Protein 6BSC (pdb70)

Secondary structure (DSSP, 8-state):
-EEEEEEEETTS---GGGG-TTSHHHHHHHHHHHHHHHHH---TTEEEE---EEEE-/-EEEEEEEEE-TTS--HHHHHHHHHHTHHHHHHHH---EEEEEEEEE-

Sequence (105 aa):
SFFFLSSFHISNLQFNSSLEDPSTDYYQELQRDISEMFLQIYKQGGFLGLSNNIKFRPGSVVVQLTLAFREGTINVHDVETQQFNQYKTEAASRYNLTISSDVSVSDVP

InterPro domains:
  IPR000082 SEA domain [PF01390] (1043-1123)
  IPR000082 SEA domain [PS50024] (1039-1148)
  IPR000082 SEA domain [SM00200] (1034-1152)
  IPR036364 SEA domain superfamily [G3DSA:6.10.140.600] (1098-1152)
  IPR036364 SEA domain superfamily [SSF82671] (1037-1146)

CATH classification: 6.10.140.600

GO terms:
  GO:0005515 protein binding (F, IPI)
  GO:0033629 negative regulation of cell adhesion mediated by integrin (P, IDA)
  GO:0005886 plasma membrane (C, TAS)
  GO:0005796 Golgi lumen (C, TAS)
  GO:0000785 chromatin (C, IDA)
  GO:0003712 transcription coregulator activity (F, IDA)
  GO:0045944 positive regulation of transcription by RNA polymerase II (P, IDA)
  GO:0030330 DNA damage response, signal transduction by p53 class mediator (P, IDA)
  GO:1902166 negative regulation of intrinsic apoptotic signaling pathway in response to DNA damage by p53 class mediator (P, IDA)
  GO:0031571 mitotic G1 DNA damage checkpoint signaling (P, IDA)
  GO:0000122 negative regulation of transcription by RNA polymerase II (P, IDA)
  GO:0002039 p53 binding (F, IPI)
  GO:0005886 plasma membrane (C, IDA)
  GO:0070062 extracellular exosome (C, IDA)
  GO:0031982 vesicle (C, HDA)
  GO:0070062 extracellular exosome (C, HDA)
  GO:0005576 extracellular region (C, HDA)

Organism: Homo sapiens (NCBI:txid9606)

Structure (mmCIF, N/CA/C/O backbone):
data_6BSC
#
_entry.id   6BSC
#
_cell.length_a   43.880
_cell.length_b   43.880
_cell.length_c   82.300
_cell.angle_alpha   90.000
_cell.angle_beta   90.000
_cell.angle_gamma   120.000
#
_symmetry.space_group_name_H-M   'P 31 2 1'
#
loop_
_entity.id
_entity.type
_entity.pdbx_description
1 polymer Mucin-1
2 polymer Mucin-1
3 water water
#
loop_
_atom_site.group_PDB
_atom_site.id
_atom_site.type_symbol
_atom_site.label_atom_id
_atom_site.label_alt_id
_atom_site.label_comp_id
_atom_site.label_asym_id
_atom_site.label_entity_id
_atom_site.label_seq_id
_atom_site.pdbx_PDB_ins_code
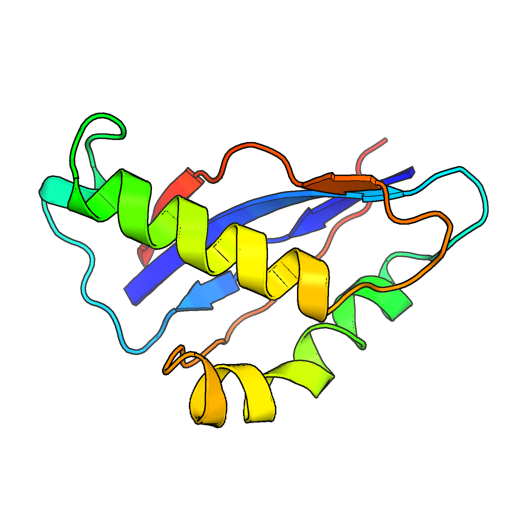_atom_site.Cartn_x
_atom_site.Cartn_y
_atom_site.Cartn_z
_atom_site.occupancy
_atom_site.B_iso_or_equiv
_atom_site.auth_seq_id
_atom_site.auth_comp_id
_atom_site.auth_asym_id
_atom_site.auth_atom_id
_atom_site.pdbx_PDB_model_num
ATOM 1 N N . SER A 1 1 ? -22.037 26.384 12.813 1.00 30.90 1041 SER A N 1
ATOM 2 C CA . SER A 1 1 ? -22.116 25.150 13.591 1.00 27.69 1041 SER A CA 1
ATOM 3 C C . SER A 1 1 ? -21.436 23.972 12.900 1.00 21.30 1041 SER A C 1
ATOM 4 O O . SER A 1 1 ? -21.297 23.935 11.674 1.00 23.59 1041 SER A O 1
ATOM 11 N N . PHE A 1 2 ? -21.040 23.005 13.711 1.00 17.36 1042 PHE A N 1
ATOM 12 C CA . PHE A 1 2 ? -20.273 21.853 13.272 1.00 16.27 1042 PHE A CA 1
ATOM 13 C C . PHE A 1 2 ? -20.988 20.570 13.661 1.00 14.15 1042 PHE A C 1
ATOM 14 O O . PHE A 1 2 ? -21.573 20.466 14.745 1.00 15.20 1042 PHE A O 1
ATOM 31 N N . PHE A 1 3 ? -20.891 19.574 12.791 1.00 13.60 1043 PHE A N 1
ATOM 32 C CA . PHE A 1 3 ? -21.560 18.295 12.984 1.00 13.05 1043 PHE A CA 1
ATOM 33 C C . PHE A 1 3 ? -20.590 17.187 12.637 1.00 13.80 1043 PHE A C 1
ATOM 34 O O . PHE A 1 3 ? -20.056 17.156 11.524 1.00 14.39 1043 PHE A O 1
ATOM 51 N N . PHE A 1 4 ? -20.398 16.267 13.572 1.00 12.14 1044 PHE A N 1
ATOM 52 C CA . PHE A 1 4 ? -19.598 15.078 13.341 1.00 12.78 1044 PHE A CA 1
ATOM 53 C C . PHE A 1 4 ? -20.494 14.029 12.718 1.00 13.55 1044 PHE A C 1
ATOM 54 O O . PHE A 1 4 ? -21.595 13.772 13.215 1.00 14.85 1044 PHE A O 1
ATOM 71 N N . LEU A 1 5 ? -20.024 13.423 11.636 1.00 12.62 1045 LEU A N 1
ATOM 72 C CA . LEU A 1 5 ? -20.791 12.416 10.932 1.00 13.19 1045 LEU A CA 1
ATOM 73 C C . LEU A 1 5 ? -19.915 11.191 10.756 1.00 12.79 1045 LEU A C 1
ATOM 74 O O . LEU A 1 5 ? -18.756 11.302 10.347 1.00 14.40 1045 LEU A O 1
ATOM 90 N N . SER A 1 6 ? -20.476 10.027 11.054 1.00 12.99 1046 SER A N 1
ATOM 91 C CA A SER A 1 6 ? -19.839 8.750 10.782 0.58 13.74 1046 SER A CA 1
ATOM 92 C CA B SER A 1 6 ? -19.820 8.781 10.714 0.42 13.24 1046 SER A CA 1
ATOM 93 C C . SER A 1 6 ? -20.813 7.901 9.978 1.00 12.55 1046 SER A C 1
ATOM 94 O O . SER A 1 6 ? -22.025 7.974 10.187 1.00 14.41 1046 SER A O 1
ATOM 109 N N . PHE A 1 7 ? -20.284 7.101 9.065 1.00 11.94 1047 PHE A N 1
ATOM 110 C CA . PHE A 1 7 ? -21.121 6.164 8.333 1.00 11.76 1047 PHE A CA 1
ATOM 111 C C . PHE A 1 7 ? -20.241 5.048 7.815 1.00 11.99 1047 PHE A C 1
ATOM 112 O O . PHE A 1 7 ? -19.006 5.131 7.834 1.00 12.57 1047 PHE A O 1
ATOM 129 N N . HIS A 1 8 ? -20.898 3.986 7.349 1.00 11.64 1048 HIS A N 1
ATOM 130 C CA . HIS A 1 8 ? -20.204 2.897 6.689 1.00 12.44 1048 HIS A CA 1
ATOM 131 C C . HIS A 1 8 ? -20.443 2.970 5.198 1.00 12.57 1048 HIS A C 1
ATOM 132 O O . HIS A 1 8 ? -21.556 3.265 4.752 1.00 14.49 1048 HIS A O 1
ATOM 146 N N . ILE A 1 9 ? -19.404 2.654 4.443 1.00 11.52 1049 ILE A N 1
ATOM 147 C CA . ILE A 1 9 ? -19.546 2.295 3.041 1.00 11.53 1049 ILE A CA 1
ATOM 148 C C . ILE A 1 9 ? -19.517 0.777 3.011 1.00 10.64 1049 ILE A C 1
ATOM 149 O O . ILE A 1 9 ? -18.467 0.148 3.189 1.00 11.20 1049 ILE A O 1
ATOM 165 N N . SER A 1 10 ? -20.683 0.189 2.793 1.00 11.17 1050 SER A N 1
ATOM 166 C CA . SER A 1 10 ? -20.883 -1.238 2.969 1.00 10.48 1050 SER A CA 1
ATOM 167 C C . SER A 1 10 ? -20.399 -2.068 1.793 1.00 11.46 1050 SER A C 1
ATOM 168 O O . SER A 1 10 ? -20.360 -3.299 1.913 1.00 12.51 1050 SER A O 1
ATOM 176 N N . ASN A 1 11 ? -20.062 -1.444 0.659 1.00 10.86 1051 ASN A N 1
ATOM 177 C CA . ASN A 1 11 ? -19.683 -2.168 -0.551 1.00 10.22 1051 ASN A CA 1
ATOM 178 C C . ASN A 1 11 ? -18.208 -2.038 -0.893 1.00 11.14 1051 ASN A C 1
ATOM 179 O O . ASN A 1 11 ? -17.800 -2.511 -1.955 1.00 12.10 1051 ASN A O 1
ATOM 190 N N . LEU A 1 12 ? -17.396 -1.434 -0.020 1.00 11.04 1052 LEU A N 1
ATOM 191 C CA . LEU A 1 12 ? -15.958 -1.308 -0.229 1.00 11.59 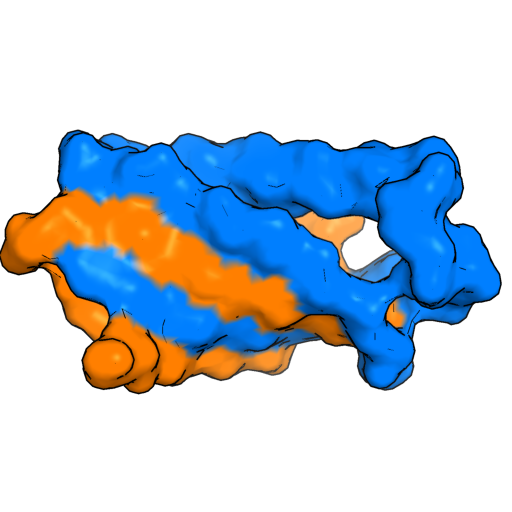1052 LEU A CA 1
ATOM 192 C C . LEU A 1 12 ? -15.201 -2.044 0.863 1.00 11.42 1052 LEU A C 1
ATOM 193 O O . LEU A 1 12 ? -15.531 -1.927 2.050 1.00 12.52 1052 LEU A O 1
ATOM 209 N N . GLN A 1 13 ? -14.200 -2.807 0.449 1.00 11.34 1053 GLN A N 1
ATOM 210 C CA . GLN A 1 13 ? -13.334 -3.501 1.385 1.00 12.62 1053 GLN A CA 1
ATOM 211 C C . GLN A 1 13 ? -12.269 -2.548 1.897 1.00 14.49 1053 GLN A C 1
ATOM 212 O O . GLN A 1 13 ? -11.581 -1.884 1.123 1.00 16.62 1053 GLN A O 1
ATOM 226 N N . PHE A 1 14 ? -12.103 -2.498 3.208 1.00 13.94 1054 PHE A N 1
ATOM 227 C CA . PHE A 1 14 ? -10.975 -1.768 3.762 1.00 15.41 1054 PHE A CA 1
ATOM 228 C C . PHE A 1 14 ? -9.703 -2.544 3.453 1.00 17.48 1054 PHE A C 1
ATOM 229 O O . PHE A 1 14 ? -9.664 -3.769 3.605 1.00 21.90 1054 PHE A O 1
ATOM 246 N N . ASN A 1 15 ? -8.676 -1.861 2.947 1.00 18.47 1055 ASN A N 1
ATOM 247 C CA . ASN A 1 15 ? -7.436 -2.537 2.582 1.00 19.26 1055 ASN A CA 1
ATOM 248 C C . ASN A 1 15 ? -6.243 -1.701 3.025 1.00 17.55 1055 ASN A C 1
ATOM 249 O O . ASN A 1 15 ? -6.388 -0.589 3.552 1.00 18.06 1055 ASN A O 1
ATOM 260 N N . SER A 1 16 ? -5.046 -2.234 2.781 1.00 19.94 1056 SER A N 1
ATOM 261 C CA . SER A 1 16 ? -3.845 -1.580 3.280 1.00 23.01 1056 SER A CA 1
ATOM 262 C C . SER A 1 16 ? -3.702 -0.174 2.720 1.00 22.05 1056 SER A C 1
ATOM 263 O O . SER A 1 16 ? -3.185 0.708 3.406 1.00 23.41 1056 SER A O 1
ATOM 271 N N . SER A 1 17 ? -4.164 0.061 1.487 1.00 20.22 1057 SER A N 1
ATOM 272 C CA . SER A 1 17 ? -4.063 1.397 0.912 1.00 21.42 1057 SER A CA 1
ATOM 273 C C . SER A 1 17 ? -4.853 2.411 1.721 1.00 20.49 1057 SER A C 1
ATOM 274 O O . SER A 1 17 ? -4.436 3.574 1.839 1.00 21.71 1057 SER A O 1
ATOM 282 N N . LEU A 1 18 ? -5.972 1.992 2.310 1.00 18.98 1058 LEU A N 1
ATOM 283 C CA . LEU A 1 18 ? -6.809 2.920 3.055 1.00 19.15 1058 LEU A CA 1
ATOM 284 C C . LEU A 1 18 ? -6.294 3.171 4.460 1.00 20.81 1058 LEU A C 1
ATOM 285 O O . LEU A 1 18 ? -6.838 4.035 5.158 1.00 22.00 1058 LEU A O 1
ATOM 301 N N . GLU A 1 19 ? -5.234 2.482 4.870 1.00 22.70 1059 GLU A N 1
ATOM 302 C CA . GLU A 1 19 ? -4.548 2.807 6.112 1.00 25.92 1059 GLU A CA 1
ATOM 303 C C . GLU A 1 19 ? -3.577 3.966 5.964 1.00 27.92 1059 GLU A C 1
ATOM 304 O O . GLU A 1 19 ? -3.078 4.466 6.976 1.00 28.47 1059 GLU A O 1
ATOM 316 N N . ASP A 1 20 ? -3.302 4.399 4.740 1.00 26.94 1060 ASP A N 1
ATOM 317 C CA . ASP A 1 20 ? -2.213 5.327 4.457 1.00 28.99 1060 ASP A CA 1
ATOM 318 C C . ASP A 1 20 ? -2.771 6.504 3.674 1.00 29.15 1060 ASP A C 1
ATOM 319 O O . ASP A 1 20 ? -3.012 6.365 2.455 1.00 26.31 1060 ASP A O 1
ATOM 328 N N . PRO A 1 21 ? -2.939 7.674 4.303 1.00 28.78 1061 PRO A N 1
ATOM 329 C CA . PRO A 1 21 ? -3.533 8.828 3.604 1.00 29.53 1061 PRO A CA 1
ATOM 330 C C . PRO A 1 21 ? -2.718 9.371 2.445 1.00 28.02 1061 PRO A C 1
ATOM 331 O O . PRO A 1 21 ? -3.205 10.270 1.752 1.00 27.72 1061 PRO A O 1
ATOM 342 N N . SER A 1 22 ? -1.498 8.894 2.231 1.00 27.44 1062 SER A N 1
ATOM 343 C CA . SER A 1 22 ? -0.690 9.330 1.108 1.00 27.72 1062 SER A CA 1
ATOM 344 C C . SER A 1 22 ? -0.910 8.489 -0.143 1.00 27.22 1062 SER A C 1
ATOM 345 O O . SER A 1 22 ? -0.330 8.800 -1.189 1.00 28.74 1062 SER A O 1
ATOM 353 N N . THR A 1 23 ? -1.735 7.438 -0.080 1.00 23.99 1063 THR A N 1
ATOM 354 C CA . THR A 1 23 ? -1.904 6.592 -1.247 1.00 22.94 1063 THR A CA 1
ATOM 355 C C . THR A 1 23 ? -2.907 7.191 -2.228 1.00 20.83 1063 THR A C 1
ATOM 356 O O . THR A 1 23 ? -3.786 7.983 -1.867 1.00 20.88 1063 THR A O 1
ATOM 367 N N . ASP A 1 24 ? -2.746 6.815 -3.494 1.00 21.58 1064 ASP A N 1
ATOM 368 C CA . ASP A 1 24 ? -3.667 7.259 -4.529 1.00 23.37 1064 ASP A CA 1
ATOM 369 C C . ASP A 1 24 ? -5.097 6.848 -4.202 1.00 18.76 1064 ASP A C 1
ATOM 370 O O . ASP A 1 24 ? -6.020 7.652 -4.357 1.00 18.39 1064 ASP A O 1
ATOM 379 N N . TYR A 1 25 ? -5.306 5.600 -3.750 1.00 18.46 1065 TYR A N 1
ATOM 380 C CA . TYR A 1 25 ? -6.660 5.121 -3.472 1.00 16.94 1065 TYR A CA 1
ATOM 381 C C . TYR A 1 25 ? -7.295 5.904 -2.330 1.00 15.64 1065 TYR A C 1
ATOM 382 O O . TYR A 1 25 ? -8.442 6.348 -2.431 1.00 14.84 1065 TYR A O 1
ATOM 400 N N . TYR A 1 26 ? -6.558 6.087 -1.235 1.00 16.25 1066 TYR A N 1
ATOM 401 C CA . TYR A 1 26 ? -7.064 6.875 -0.119 1.00 15.23 1066 TYR A CA 1
ATOM 402 C C . TYR A 1 26 ? -7.483 8.258 -0.608 1.00 14.40 1066 TYR A C 1
ATOM 403 O O . TYR A 1 26 ? -8.588 8.739 -0.316 1.00 13.42 1066 TYR A O 1
ATOM 421 N N . GLN A 1 27 ? -6.609 8.907 -1.372 1.00 14.03 1067 GLN A N 1
ATOM 422 C CA . GLN A 1 27 ? -6.882 10.265 -1.811 1.00 13.37 1067 GLN A CA 1
ATOM 423 C C . GLN A 1 27 ? -8.059 10.312 -2.776 1.00 13.40 1067 GLN A C 1
ATOM 424 O O . GLN A 1 27 ? -8.886 11.227 -2.703 1.00 12.07 1067 GLN A O 1
ATOM 438 N N . GLU A 1 28 ? -8.185 9.313 -3.651 1.00 12.10 1068 GLU A N 1
ATOM 439 C CA . GLU A 1 28 ? -9.310 9.268 -4.581 1.00 12.75 1068 GLU A CA 1
ATOM 440 C C . GLU A 1 28 ? -10.626 9.116 -3.839 1.00 10.62 1068 GLU A C 1
ATOM 441 O O . GLU A 1 28 ? -11.611 9.804 -4.133 1.00 10.28 1068 GLU A O 1
ATOM 453 N N . LEU A 1 29 ? -10.669 8.202 -2.874 1.00 11.30 1069 LEU A N 1
ATOM 454 C CA . LEU A 1 29 ? -11.904 8.012 -2.134 1.00 11.65 1069 LEU A CA 1
ATOM 455 C C . LEU A 1 29 ? -12.249 9.251 -1.315 1.00 10.52 1069 LEU A C 1
ATOM 456 O O . LEU A 1 29 ? -13.409 9.686 -1.279 1.00 10.43 1069 LEU A O 1
ATOM 472 N N . GLN A 1 30 ? -11.258 9.835 -0.642 1.00 11.09 1070 GLN A N 1
ATOM 473 C CA . GLN A 1 30 ? -11.519 11.055 0.112 1.00 10.60 1070 GLN A CA 1
ATOM 474 C C . GLN A 1 30 ? -12.020 12.173 -0.789 1.00 10.53 1070 GLN A C 1
ATOM 475 O O . GLN A 1 30 ? -12.972 12.885 -0.441 1.00 9.78 1070 GLN A O 1
ATOM 489 N N . ARG A 1 31 ? -11.403 12.335 -1.954 1.00 9.36 1071 ARG A N 1
ATOM 490 C CA . ARG A 1 31 ? -11.858 13.355 -2.896 1.00 9.78 1071 ARG A CA 1
ATOM 491 C C . ARG A 1 31 ? -13.297 13.101 -3.332 1.00 8.62 1071 ARG A C 1
ATOM 492 O O . ARG A 1 31 ? -14.140 14.012 -3.340 1.00 8.80 1071 ARG A O 1
ATOM 513 N N . ASP A 1 32 ? -13.584 11.869 -3.742 1.00 8.39 1072 ASP A N 1
ATOM 514 C CA . ASP A 1 32 ? -14.887 11.574 -4.317 1.00 9.10 1072 ASP A CA 1
ATOM 515 C C . ASP A 1 32 ? -15.983 11.706 -3.269 1.00 8.81 1072 ASP A C 1
ATOM 516 O O . ASP A 1 32 ? -17.084 12.187 -3.568 1.00 8.95 1072 ASP A O 1
ATOM 525 N N . ILE A 1 33 ? -15.708 11.280 -2.030 1.00 9.01 1073 ILE A N 1
ATOM 526 C CA . ILE A 1 33 ? -16.694 11.434 -0.970 1.00 8.68 1073 ILE A CA 1
ATOM 527 C C . ILE A 1 33 ? -16.923 12.908 -0.686 1.00 8.59 1073 ILE A C 1
ATOM 528 O O . ILE A 1 33 ? -18.065 13.345 -0.462 1.00 9.10 1073 ILE A O 1
ATOM 544 N N . SER A 1 34 ? -15.842 13.685 -0.638 1.00 8.25 1074 SER A N 1
ATOM 545 C CA . SER A 1 34 ? -15.969 15.117 -0.393 1.00 8.35 1074 SER A CA 1
ATOM 546 C C . SER A 1 34 ? -16.846 15.771 -1.450 1.00 8.12 1074 SER A C 1
ATOM 547 O O . SER A 1 34 ? -17.759 16.543 -1.131 1.00 9.17 1074 SER A O 1
ATOM 555 N N . GLU A 1 35 ? -16.598 15.437 -2.721 1.00 8.23 1075 GLU A N 1
ATOM 556 C CA . GLU A 1 35 ? -17.403 15.985 -3.803 1.00 8.86 1075 GLU A CA 1
ATOM 557 C C . GLU A 1 35 ? -18.870 15.596 -3.642 1.00 8.75 1075 GLU A C 1
ATOM 558 O O . GLU A 1 35 ? -19.771 16.412 -3.873 1.00 9.61 1075 GLU A O 1
ATOM 570 N N . MET A 1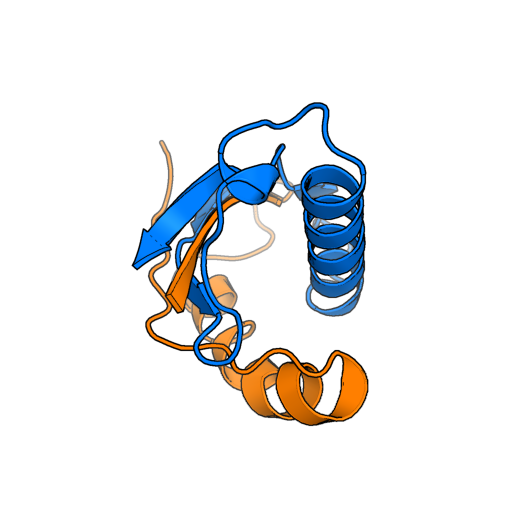 36 ? -19.133 14.350 -3.251 1.00 8.49 1076 MET A N 1
ATOM 571 C CA . MET A 1 36 ? -20.503 13.943 -2.984 1.00 9.53 1076 MET A CA 1
ATOM 572 C C . MET A 1 36 ? -21.154 14.829 -1.923 1.00 9.80 1076 MET A C 1
ATOM 573 O O . MET A 1 36 ? -22.299 15.260 -2.088 1.00 10.03 1076 MET A O 1
ATOM 587 N N . PHE A 1 37 ? -20.467 15.083 -0.814 1.00 10.02 1077 PHE A N 1
ATOM 588 C CA . PHE A 1 37 ? -21.064 15.927 0.218 1.00 10.15 1077 PHE A CA 1
ATOM 589 C C . PHE A 1 37 ? -21.378 17.326 -0.278 1.00 11.67 1077 PHE A C 1
ATOM 590 O O . PHE A 1 37 ? -22.378 17.910 0.145 1.00 12.16 1077 PHE A O 1
ATOM 607 N N . LEU A 1 38 ? -20.556 17.886 -1.161 1.00 11.03 1078 LEU A N 1
ATOM 608 C CA . LEU A 1 38 ? -20.864 19.198 -1.732 1.00 12.55 1078 LEU A CA 1
ATOM 609 C C . LEU A 1 38 ? -22.102 19.157 -2.625 1.00 12.72 1078 LEU A C 1
ATOM 610 O O . LEU A 1 38 ? -22.713 20.205 -2.877 1.00 15.67 1078 LEU A O 1
ATOM 626 N N . GLN A 1 39 ? -22.503 17.977 -3.081 1.00 13.42 1079 GLN A N 1
ATOM 627 C CA . GLN A 1 39 ? -23.757 17.847 -3.807 1.00 16.70 1079 GLN A CA 1
ATOM 628 C C . GLN A 1 39 ? -24.927 17.652 -2.868 1.00 18.07 1079 GLN A C 1
ATOM 629 O O . GLN A 1 39 ? -26.033 18.103 -3.170 1.00 20.57 1079 GLN A O 1
ATOM 643 N N . ILE A 1 40 ? -24.705 17.000 -1.727 1.00 15.14 1080 ILE A N 1
ATOM 644 C CA . ILE A 1 40 ? -25.798 16.719 -0.801 1.00 16.97 1080 ILE A CA 1
ATOM 645 C C . ILE A 1 40 ? -26.289 17.999 -0.147 1.00 19.41 1080 ILE A C 1
ATOM 646 O O . ILE A 1 40 ? -27.497 18.214 -0.014 1.00 20.92 1080 ILE A O 1
ATOM 662 N N . TYR A 1 41 ? -25.365 18.844 0.306 1.00 16.04 1081 TYR A N 1
ATOM 663 C CA . TYR A 1 41 ? -25.688 20.053 1.064 1.00 16.22 1081 TYR A CA 1
ATOM 664 C C . TYR A 1 41 ? -25.461 21.278 0.191 1.00 19.60 1081 TYR A C 1
ATOM 665 O O . TYR A 1 41 ? -24.320 21.674 -0.051 1.00 20.79 1081 TYR A O 1
ATOM 683 N N . LYS A 1 42 ? -26.551 21.906 -0.230 1.00 24.20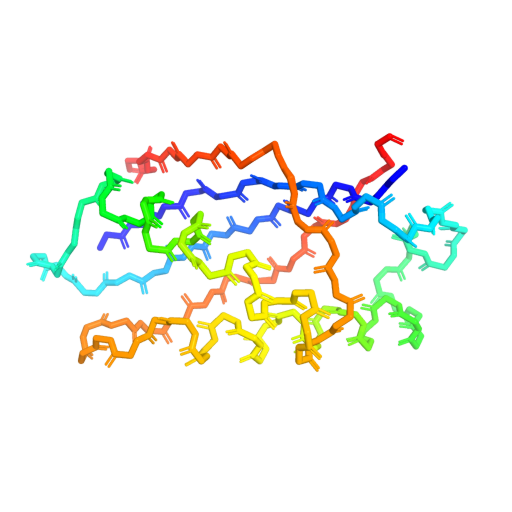 1082 LYS A N 1
ATOM 684 C CA . LYS A 1 42 ? -26.491 23.071 -1.097 1.00 29.61 1082 LYS A CA 1
ATOM 685 C C . LYS A 1 42 ? -26.908 24.345 -0.383 1.00 29.38 1082 LYS A C 1
ATOM 686 O O . LYS A 1 42 ? -27.070 25.384 -1.033 1.00 30.68 1082 LYS A O 1
ATOM 705 N N . GLN A 1 43 ? -27.075 24.297 0.936 1.00 27.25 1083 GLN A N 1
ATOM 706 C CA . GLN A 1 43 ? -27.489 25.480 1.673 1.00 26.91 1083 GLN A CA 1
ATOM 707 C C . GLN A 1 43 ? -26.461 26.575 1.490 1.00 27.67 1083 GLN A C 1
ATOM 708 O O . GLN A 1 43 ? -25.258 26.313 1.431 1.00 25.26 1083 GLN A O 1
ATOM 722 N N . GLY A 1 44 ? -26.944 27.813 1.409 1.00 27.69 1084 GLY A N 1
ATOM 723 C CA . GLY A 1 44 ? -26.031 28.933 1.319 1.00 29.99 1084 GLY A CA 1
ATOM 724 C C . GLY A 1 44 ? -25.023 28.933 2.445 1.00 28.43 1084 GLY A C 1
ATOM 725 O O . GLY A 1 44 ? -23.862 29.301 2.250 1.00 34.66 1084 GLY A O 1
ATOM 729 N N . GLY A 1 45 ? -25.437 28.498 3.622 1.00 26.93 1085 GLY A N 1
ATO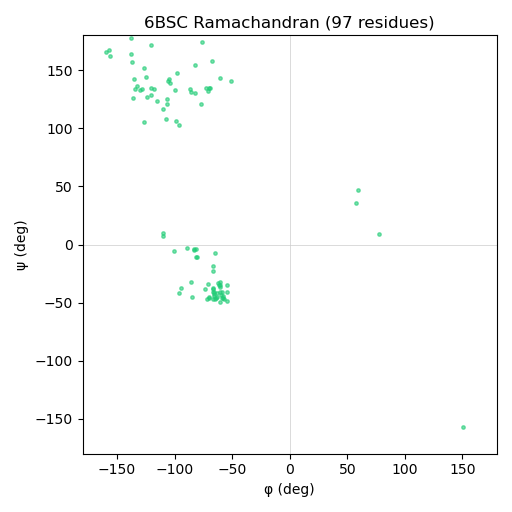M 730 C CA . GLY A 1 45 ? -24.572 28.467 4.777 1.00 26.10 1085 GLY A CA 1
ATOM 731 C C . GLY A 1 45 ? -23.667 27.259 4.889 1.00 24.20 1085 GLY A C 1
ATOM 732 O O . GLY A 1 45 ? -22.856 27.220 5.817 1.00 25.60 1085 GLY A O 1
ATOM 736 N N . PHE A 1 46 ? -23.770 26.271 3.994 1.00 21.81 1086 PHE A N 1
ATOM 737 C CA . PHE A 1 46 ? -22.892 25.107 4.051 1.00 19.56 1086 PHE A CA 1
ATOM 738 C C . PHE A 1 46 ? -21.533 25.498 3.510 1.00 19.00 1086 PHE A C 1
ATOM 739 O O . PHE A 1 46 ? -21.423 25.924 2.356 1.00 20.32 1086 PHE A O 1
ATOM 756 N N . LEU A 1 47 ? -20.503 25.352 4.341 1.00 19.31 1087 LEU A N 1
ATOM 757 C CA . LEU A 1 47 ? -19.159 25.747 3.958 1.00 17.94 1087 LEU A CA 1
ATOM 758 C C . LEU A 1 47 ? -18.348 24.593 3.400 1.00 13.63 1087 LEU A C 1
ATOM 759 O O . LEU A 1 47 ? -17.550 24.788 2.487 1.00 13.34 1087 LEU A O 1
ATOM 775 N N . GLY A 1 48 ? -18.508 23.404 3.943 1.00 13.35 1088 GLY A N 1
ATOM 776 C CA . GLY A 1 48 ? -17.761 22.257 3.478 1.00 11.85 1088 GLY A CA 1
ATOM 777 C C . GLY A 1 48 ? -17.556 21.268 4.605 1.00 10.63 1088 GLY A C 1
ATOM 778 O O . GLY A 1 48 ? -18.298 21.250 5.581 1.00 11.13 1088 GLY A O 1
ATOM 782 N N . LEU A 1 49 ? -16.526 20.445 4.443 1.00 10.56 1089 LEU A N 1
ATOM 783 C CA . LEU A 1 49 ? -16.262 19.358 5.365 1.00 9.84 1089 LEU A CA 1
ATOM 784 C C . LEU A 1 49 ? -14.771 19.268 5.645 1.00 10.44 1089 LEU A C 1
ATOM 785 O O . LEU A 1 49 ? -13.942 19.806 4.912 1.00 11.61 1089 LEU A O 1
ATOM 801 N N . SER A 1 50 ? -14.445 18.545 6.704 1.00 10.85 1090 SER A N 1
ATOM 802 C CA . SER A 1 50 ? -13.072 18.318 7.099 1.00 11.28 1090 SER A CA 1
ATOM 803 C C . SER A 1 50 ? -12.429 17.287 6.187 1.00 11.06 1090 SER A C 1
ATOM 804 O O . SER A 1 50 ? -13.076 16.659 5.347 1.00 11.20 1090 SER A O 1
ATOM 812 N N . ASN A 1 51 ? -11.134 17.099 6.387 1.00 12.39 1091 ASN A N 1
ATOM 813 C CA A ASN A 1 51 ? -10.399 15.890 6.048 0.47 13.30 1091 ASN A CA 1
ATOM 814 C CA B ASN A 1 51 ? -10.533 15.892 5.860 0.53 12.32 1091 ASN A CA 1
ATOM 815 C C . ASN A 1 51 ? -11.217 14.674 6.475 1.00 13.70 1091 ASN A C 1
ATOM 816 O O . ASN A 1 51 ? -11.932 14.745 7.485 1.00 13.27 1091 ASN A O 1
ATOM 837 N N . ILE A 1 52 ? -11.076 13.550 5.789 1.00 12.17 1092 ILE A N 1
ATOM 838 C CA . ILE A 1 52 ? -11.813 12.343 6.115 1.00 12.91 1092 ILE A CA 1
ATOM 839 C C . ILE A 1 52 ? -10.891 11.332 6.777 1.00 13.17 1092 ILE A C 1
ATOM 840 O O . ILE A 1 52 ? -9.731 11.159 6.377 1.00 16.73 1092 ILE A O 1
ATOM 856 N N . LYS A 1 53 ? -11.428 10.654 7.784 1.00 13.01 1093 LYS A N 1
ATOM 857 C CA . LYS A 1 53 ? -10.767 9.535 8.440 1.00 13.65 1093 LYS A CA 1
ATOM 858 C C . LYS A 1 53 ? -11.448 8.246 8.010 1.00 13.53 1093 LYS A C 1
ATOM 859 O O . LYS A 1 53 ? -12.661 8.111 8.162 1.00 14.00 1093 LYS A O 1
ATOM 878 N N . PHE A 1 54 ? -10.670 7.306 7.480 1.00 13.41 1094 PHE A N 1
ATOM 879 C CA . PHE A 1 54 ? -11.164 5.971 7.150 1.00 12.95 1094 PHE A CA 1
ATOM 880 C C . PHE A 1 54 ? -10.682 4.986 8.205 1.00 14.26 1094 PHE A C 1
ATOM 881 O O . PHE A 1 54 ? -9.519 5.031 8.607 1.00 16.89 1094 PHE A O 1
ATOM 898 N N . ARG A 1 55 ? -11.559 4.072 8.600 1.00 15.71 1095 ARG A N 1
ATOM 899 C CA . ARG A 1 55 ? -11.230 3.005 9.531 1.00 17.32 1095 ARG A CA 1
ATOM 900 C C . ARG A 1 55 ? -11.851 1.713 9.029 1.00 17.18 1095 ARG A C 1
ATOM 901 O O . ARG A 1 55 ? -12.860 1.739 8.322 1.00 15.68 1095 ARG A O 1
ATOM 922 N N . PRO A 1 56 ? -11.317 0.563 9.441 1.00 18.70 1096 PRO A N 1
ATOM 923 C CA . PRO A 1 56 ? -11.957 -0.707 9.085 1.00 20.67 1096 PRO A CA 1
ATOM 924 C C . PRO A 1 56 ? -13.272 -0.896 9.827 1.00 20.79 1096 PRO A C 1
ATOM 925 O O . PRO A 1 56 ? -13.354 -0.700 11.046 1.00 24.60 1096 PRO A O 1
ATOM 936 N N . GLY A 1 57 ? -14.295 -1.317 9.086 1.00 19.95 1097 GLY A N 1
ATOM 937 C CA . GLY A 1 57 ? -15.569 -1.699 9.669 1.00 22.03 1097 GLY A CA 1
ATOM 938 C C . GLY A 1 57 ? -15.886 -3.176 9.489 1.00 24.55 1097 GLY A C 1
ATOM 939 O O . GLY A 1 57 ? -15.337 -3.859 8.611 1.00 21.74 1097 GLY A O 1
ATOM 944 N N . SER B 2 1 ? -16.197 -3.516 5.828 1.00 13.01 1098 SER B N 1
ATOM 945 C CA . SER B 2 1 ? -16.667 -2.265 5.261 1.00 11.87 1098 SER B CA 1
ATOM 946 C C . SER B 2 1 ? -15.670 -1.161 5.572 1.00 12.55 1098 SER B C 1
ATOM 947 O O . SER B 2 1 ? -14.702 -1.366 6.295 1.00 13.81 1098 SER B O 1
ATOM 954 N N . VAL B 2 2 ? -15.895 0.015 5.009 1.00 11.79 1099 VAL B N 1
ATOM 955 C CA . VAL B 2 2 ? -15.077 1.189 5.286 1.00 11.80 1099 VAL B CA 1
ATOM 956 C C . VAL B 2 2 ? -15.894 2.123 6.162 1.00 12.87 1099 VAL B C 1
ATOM 957 O O . VAL B 2 2 ? -16.977 2.573 5.764 1.00 13.56 1099 VAL B O 1
ATOM 970 N N . VAL B 2 3 ? -15.376 2.422 7.352 1.00 12.79 1100 VAL B N 1
ATOM 971 C CA . VAL B 2 3 ? -15.965 3.444 8.207 1.00 12.33 1100 VAL B CA 1
ATOM 972 C C . VAL B 2 3 ? -15.392 4.792 7.813 1.00 13.49 1100 VAL B C 1
ATOM 973 O O . VAL B 2 3 ? -14.174 4.937 7.648 1.00 14.09 1100 VAL B O 1
ATOM 986 N N . VAL B 2 4 ? -16.271 5.778 7.670 1.00 12.09 1101 VAL B N 1
ATOM 987 C CA . VAL B 2 4 ? -15.911 7.111 7.217 1.00 11.62 1101 VAL B CA 1
ATOM 988 C C . VAL B 2 4 ? -16.308 8.087 8.310 1.00 12.15 1101 VAL B C 1
ATOM 989 O O . VAL B 2 4 ? -17.456 8.075 8.766 1.00 14.11 1101 VAL B O 1
ATOM 1002 N N . GLN B 2 5 ? -15.373 8.942 8.723 1.00 12.10 1102 GLN B N 1
ATOM 1003 C CA . GLN B 2 5 ? -15.643 9.925 9.773 1.00 11.83 1102 GLN B CA 1
ATOM 1004 C C . GLN B 2 5 ? -15.195 11.294 9.302 1.00 10.44 1102 GLN B C 1
ATOM 1005 O O . GLN B 2 5 ? -14.092 11.441 8.770 1.00 11.73 1102 GLN B O 1
ATOM 1019 N N . LEU B 2 6 ? -16.052 12.290 9.490 1.00 10.55 1103 LEU B N 1
ATOM 1020 C CA . LEU B 2 6 ? -15.772 13.638 9.017 1.00 9.97 1103 LEU B CA 1
ATOM 1021 C C . LEU B 2 6 ? -16.637 14.619 9.795 1.00 10.50 1103 LEU B C 1
ATOM 1022 O O . LEU B 2 6 ? -17.594 14.234 10.465 1.00 12.23 1103 LEU B O 1
ATOM 1038 N N . THR B 2 7 ? -16.288 15.893 9.694 1.00 9.98 1104 THR B N 1
ATOM 1039 C CA . THR B 2 7 ? -17.057 16.962 10.304 1.00 10.89 1104 THR B CA 1
ATOM 1040 C C . THR B 2 7 ? -17.525 17.930 9.227 1.00 11.22 1104 THR B C 1
ATOM 1041 O O . THR B 2 7 ? -16.748 18.314 8.339 1.00 11.67 1104 THR B O 1
ATOM 1052 N N . LEU B 2 8 ? -18.792 18.313 9.312 1.00 10.58 1105 LEU B N 1
ATOM 1053 C CA . LEU B 2 8 ? -19.395 19.302 8.435 1.00 10.53 1105 LEU B CA 1
ATOM 1054 C C . LEU B 2 8 ? -19.421 20.653 9.115 1.00 11.96 1105 LEU B C 1
ATOM 1055 O O . LEU B 2 8 ? -19.635 20.753 10.334 1.00 12.85 1105 LEU B O 1
ATOM 1071 N N . ALA B 2 9 ? -19.299 21.702 8.308 1.00 13.76 1106 ALA B N 1
ATOM 1072 C CA . ALA B 2 9 ? -19.313 23.076 8.797 1.00 15.39 1106 ALA B CA 1
ATOM 1073 C C . ALA B 2 9 ? -20.401 23.870 8.093 1.00 14.95 1106 ALA B C 1
ATOM 1074 O O . ALA B 2 9 ? -20.427 23.936 6.856 1.00 14.04 1106 ALA B O 1
ATOM 1081 N N . PHE B 2 10 ? -21.269 24.508 8.887 1.00 16.97 1107 PHE B N 1
ATOM 1082 C CA . PHE B 2 10 ? -22.288 25.424 8.395 1.00 19.91 1107 PHE B CA 1
ATOM 1083 C C . PHE B 2 10 ? -22.163 26.754 9.126 1.00 23.44 1107 PHE B C 1
ATOM 1084 O O . PHE B 2 10 ? -21.715 26.818 10.273 1.00 24.41 1107 PHE B O 1
ATOM 1101 N N . ARG B 2 11 ? -22.566 27.826 8.459 1.00 26.75 1108 ARG B N 1
ATOM 1102 C CA . ARG B 2 11 ? -22.667 29.094 9.164 1.00 30.96 1108 ARG B CA 1
ATOM 1103 C C . ARG B 2 11 ? -23.793 29.024 10.190 1.00 33.92 1108 ARG B C 1
ATOM 1104 O O . ARG B 2 11 ? -24.707 28.199 10.095 1.00 34.24 1108 ARG B O 1
ATOM 1125 N N . GLU B 2 12 ? -23.703 29.902 11.187 1.00 39.05 1109 GLU B N 1
ATOM 1126 C CA . GLU B 2 12 ? -24.681 29.950 12.267 1.00 46.77 1109 GLU B CA 1
ATOM 1127 C C . GLU B 2 12 ? -26.102 30.015 11.721 1.00 46.37 1109 GLU B C 1
ATOM 1128 O O . GLU B 2 12 ? -26.373 30.682 10.719 1.00 45.24 1109 GLU B O 1
ATOM 1140 N N . GLY B 2 13 ? -27.008 29.304 12.390 1.00 44.98 1110 GLY B N 1
ATOM 1141 C CA . GLY B 2 13 ? -28.426 29.381 12.107 1.00 42.81 1110 GLY B CA 1
ATOM 1142 C C . GLY B 2 13 ? -28.896 28.622 10.890 1.00 42.34 1110 GLY B C 1
ATOM 1143 O O . GLY B 2 13 ? -30.062 28.769 10.509 1.00 45.71 1110 GLY B O 1
ATOM 1147 N N . THR B 2 14 ? -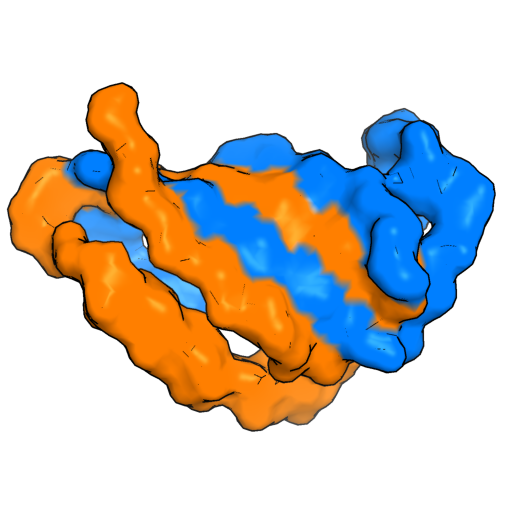28.042 27.803 10.276 1.00 39.25 1111 THR B N 1
ATOM 1148 C CA . THR B 2 14 ? -28.390 27.198 8.995 1.00 37.03 1111 THR B CA 1
ATOM 1149 C C . THR B 2 14 ? -29.207 25.920 9.169 1.00 38.03 1111 THR B C 1
ATOM 1150 O O . THR B 2 14 ? -30.212 25.719 8.476 1.00 39.66 1111 THR B O 1
ATOM 1161 N N . ILE B 2 15 ? -28.794 25.040 10.082 1.00 33.87 1112 ILE B N 1
ATOM 1162 C CA . ILE B 2 15 ? -29.325 23.685 10.131 1.00 28.09 1112 ILE B CA 1
ATOM 1163 C C . ILE B 2 15 ? -29.138 23.146 11.543 1.00 21.28 1112 ILE B C 1
ATOM 1164 O O . ILE B 2 15 ? -28.346 23.672 12.327 1.00 21.72 1112 ILE B O 1
ATOM 1180 N N . ASN B 2 16 ? -29.877 22.093 11.876 1.00 21.77 1113 ASN B N 1
ATOM 1181 C CA . ASN B 2 16 ? -29.654 21.366 13.118 1.00 21.18 1113 ASN B CA 1
ATOM 1182 C C . ASN B 2 16 ? -29.308 19.906 12.836 1.00 18.72 1113 ASN B C 1
ATOM 1183 O O . ASN B 2 16 ? -29.360 19.418 11.695 1.00 18.97 1113 ASN B O 1
ATOM 1194 N N . VAL B 2 17 ? -28.919 19.212 13.908 1.00 18.31 1114 VAL B N 1
ATOM 1195 C CA . VAL B 2 17 ? -28.347 17.874 13.783 1.00 20.51 1114 VAL B CA 1
ATOM 1196 C C . VAL B 2 17 ? -29.340 16.906 13.161 1.00 21.43 1114 VAL B C 1
ATOM 1197 O O . VAL B 2 17 ? -28.951 16.004 12.406 1.00 22.27 1114 VAL B O 1
ATOM 1210 N N . HIS B 2 18 ? -30.627 17.065 13.457 1.00 22.67 1115 HIS B N 1
ATOM 1211 C CA . HIS B 2 18 ? -31.624 16.165 12.886 1.00 23.57 1115 HIS B CA 1
ATOM 1212 C C . HIS B 2 18 ? -31.734 16.357 11.382 1.00 23.37 1115 HIS B C 1
ATOM 1213 O O . HIS B 2 18 ? -31.870 15.381 10.637 1.00 24.20 1115 HIS B O 1
ATOM 1227 N N . ASP B 2 19 ? -31.699 17.613 10.928 1.00 22.22 1116 ASP B N 1
ATOM 1228 C CA . ASP B 2 19 ? -31.793 17.904 9.504 1.00 24.74 1116 ASP B CA 1
ATOM 1229 C C . ASP B 2 19 ? -30.582 17.364 8.767 1.00 20.11 1116 ASP B C 1
ATOM 1230 O O . ASP B 2 19 ? -30.702 16.825 7.662 1.00 19.06 1116 ASP B O 1
ATOM 1239 N N . VAL B 2 20 ? -29.405 17.509 9.368 1.00 19.01 1117 VAL B N 1
ATOM 1240 C CA . VAL B 2 20 ? -28.198 16.971 8.756 1.00 17.59 1117 VAL B CA 1
ATOM 1241 C C . VAL B 2 20 ? -28.350 15.469 8.554 1.00 17.13 1117 VAL B C 1
ATOM 1242 O O . VAL B 2 20 ? -28.056 14.932 7.480 1.00 16.30 1117 VAL B O 1
ATOM 1255 N N . GLU B 2 21 ? -28.839 14.774 9.581 1.00 18.17 1118 GLU B N 1
ATOM 1256 C CA . GLU B 2 21 ? -28.991 13.329 9.504 1.00 18.31 1118 GLU B CA 1
ATOM 1257 C C . GLU B 2 21 ? -30.053 12.931 8.483 1.00 17.61 1118 GLU B C 1
ATOM 1258 O O . GLU B 2 21 ? -29.846 12.018 7.674 1.00 17.74 1118 GLU B O 1
ATOM 1270 N N . THR B 2 22 ? -31.213 13.584 8.517 1.00 18.13 1119 THR B N 1
ATOM 1271 C CA . THR B 2 22 ? -32.279 13.223 7.588 1.00 18.97 1119 THR B CA 1
ATOM 1272 C C . THR B 2 22 ? -31.860 13.470 6.144 1.00 18.24 1119 THR B C 1
ATOM 1273 O O . THR B 2 22 ? -32.149 12.658 5.260 1.00 17.76 1119 THR B O 1
ATOM 1284 N N . GLN B 2 23 ? -31.192 14.595 5.880 1.00 16.98 1120 GLN B N 1
ATOM 1285 C CA A GLN B 2 23 ? -30.802 14.910 4.511 0.53 17.48 1120 GLN B CA 1
ATOM 1286 C CA B GLN B 2 23 ? -30.796 14.917 4.510 0.47 17.88 1120 GL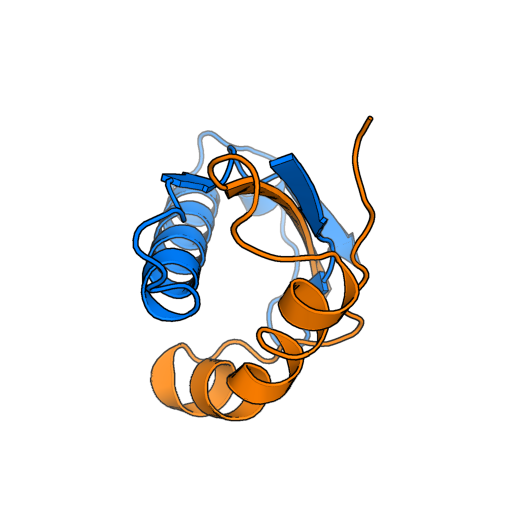N B CA 1
ATOM 1287 C C . GLN B 2 23 ? -29.784 13.907 3.992 1.00 17.33 1120 GLN B C 1
ATOM 1288 O O . GLN B 2 23 ? -29.811 13.535 2.811 1.00 18.12 1120 GLN B O 1
ATOM 1314 N N . PHE B 2 24 ? -28.895 13.436 4.860 1.00 16.17 1121 PHE B N 1
ATOM 1315 C CA . PHE B 2 24 ? -27.948 12.422 4.432 1.00 14.84 1121 PHE B CA 1
ATOM 1316 C C . PHE B 2 24 ? -28.655 11.079 4.201 1.00 16.22 1121 PHE B C 1
ATOM 1317 O O . PHE B 2 24 ? -28.435 10.413 3.176 1.00 15.76 1121 PHE B O 1
ATOM 1334 N N . ASN B 2 25 ? -29.522 10.660 5.131 1.00 16.53 1122 ASN B N 1
ATOM 1335 C CA . ASN B 2 25 ? -30.208 9.386 4.937 1.00 16.74 1122 ASN B CA 1
ATOM 1336 C C . ASN B 2 25 ? -31.060 9.398 3.670 1.00 16.54 1122 ASN B C 1
ATOM 1337 O O . ASN B 2 25 ? -31.156 8.386 2.962 1.00 17.35 1122 ASN B O 1
ATOM 1348 N N . GLN B 2 26 ? -31.686 10.534 3.362 1.00 16.34 1123 GLN B N 1
ATOM 1349 C CA . GLN B 2 26 ? -32.496 10.627 2.161 1.00 17.38 1123 GLN B CA 1
ATOM 1350 C C . GLN B 2 26 ? -31.657 10.516 0.906 1.00 17.53 1123 GLN B C 1
ATOM 1351 O O . GLN B 2 26 ? -32.183 10.148 -0.148 1.00 19.73 1123 GLN B O 1
ATOM 1365 N N . TYR B 2 27 ? -30.367 10.817 0.995 1.00 14.94 1124 TYR B N 1
ATOM 1366 C CA . TYR B 2 27 ? -29.486 10.750 -0.160 1.00 13.74 1124 TYR B CA 1
ATOM 1367 C C . TYR B 2 27 ? -28.961 9.346 -0.422 1.00 14.22 1124 TYR B C 1
ATOM 1368 O O . TYR B 2 27 ? -28.308 9.134 -1.439 1.00 13.41 1124 TYR B O 1
ATOM 1386 N N . LYS B 2 28 ? -29.259 8.373 0.438 1.00 15.27 1125 LYS B N 1
ATOM 1387 C CA . LYS B 2 28 ? -28.678 7.046 0.255 1.00 16.13 1125 LYS B CA 1
ATOM 1388 C C . LYS B 2 28 ? -28.958 6.502 -1.131 1.00 15.80 1125 LYS B C 1
ATOM 1389 O O . LYS B 2 28 ? -28.102 5.844 -1.735 1.00 14.48 1125 LYS B O 1
ATOM 1408 N N . THR B 2 29 ? -30.174 6.713 -1.632 1.00 15.77 1126 THR B N 1
ATOM 1409 C CA . THR B 2 29 ? -30.521 6.141 -2.921 1.00 15.69 1126 THR B CA 1
ATOM 1410 C C . THR B 2 29 ? -29.639 6.715 -4.020 1.00 15.28 1126 THR B C 1
ATOM 1411 O O . THR B 2 29 ? -29.126 5.980 -4.872 1.00 15.82 1126 THR B O 1
ATOM 1422 N N . GLU B 2 30 ? -29.446 8.031 -4.012 1.00 13.30 1127 GLU B N 1
ATOM 1423 C CA . GLU B 2 30 ? -28.593 8.657 -5.014 1.00 13.44 1127 GLU B CA 1
ATOM 1424 C C . GLU B 2 30 ? -27.121 8.330 -4.795 1.00 14.23 1127 GLU B C 1
ATOM 1425 O O . GLU B 2 30 ? -26.362 8.214 -5.765 1.00 14.06 1127 GLU B O 1
ATOM 1437 N N . ALA B 2 31 ? -26.690 8.193 -3.543 1.00 11.72 1128 ALA B N 1
ATOM 1438 C CA . ALA B 2 31 ? -25.310 7.786 -3.308 1.00 12.86 1128 ALA B CA 1
ATOM 1439 C C . ALA B 2 31 ? -25.023 6.442 -3.965 1.00 13.05 1128 ALA B C 1
ATOM 1440 O O . ALA B 2 31 ? -23.959 6.239 -4.557 1.00 13.99 1128 ALA B O 1
ATOM 1447 N N . ALA B 2 32 ? -25.969 5.508 -3.879 1.00 13.37 1129 ALA B N 1
ATOM 1448 C CA . ALA B 2 32 ? -25.780 4.208 -4.510 1.00 15.52 1129 ALA B CA 1
ATOM 1449 C C . ALA B 2 32 ? -25.865 4.306 -6.030 1.00 15.83 1129 ALA B C 1
ATOM 1450 O O . ALA B 2 32 ? -25.015 3.753 -6.745 1.00 17.65 1129 ALA B O 1
ATOM 1457 N N . SER B 2 33 ? -26.879 5.005 -6.545 1.00 16.57 1130 SER B N 1
ATOM 1458 C CA . SER B 2 33 ? -27.115 4.999 -7.986 1.00 20.91 1130 SER B CA 1
ATOM 1459 C C . SER B 2 33 ? -26.081 5.834 -8.731 1.00 21.03 1130 SER B C 1
ATOM 1460 O O . SER B 2 33 ? -25.639 5.456 -9.822 1.00 26.30 1130 SER B O 1
ATOM 1468 N N . ARG B 2 34 ? -25.681 6.968 -8.168 1.00 18.56 1131 ARG B N 1
ATOM 1469 C CA . ARG B 2 34 ? -24.788 7.899 -8.839 1.00 19.92 1131 ARG B CA 1
ATOM 1470 C C . ARG B 2 34 ? -23.327 7.722 -8.445 1.00 18.66 1131 ARG B C 1
ATOM 1471 O O . ARG B 2 34 ? -22.454 7.749 -9.312 1.00 20.03 1131 ARG B O 1
ATOM 1492 N N . TYR B 2 35 ? -23.036 7.511 -7.164 1.00 15.82 1132 TYR B N 1
ATOM 1493 C CA . TYR B 2 35 ? -21.660 7.385 -6.700 1.00 16.36 1132 TYR B CA 1
ATOM 1494 C C . TYR B 2 35 ? -21.225 5.942 -6.469 1.00 17.89 1132 TYR B C 1
ATOM 1495 O O . TYR B 2 35 ? -20.036 5.700 -6.213 1.00 20.17 1132 TYR B O 1
ATOM 1513 N N . ASN B 2 36 ? -22.133 4.980 -6.592 1.00 15.96 1133 ASN B N 1
ATOM 1514 C CA . ASN B 2 36 ? -21.798 3.582 -6.355 1.00 18.99 1133 ASN B CA 1
ATOM 1515 C C . ASN B 2 36 ? -21.252 3.381 -4.945 1.00 14.83 1133 ASN B C 1
ATOM 1516 O O . ASN B 2 36 ? -20.380 2.548 -4.709 1.00 15.77 1133 ASN B O 1
ATOM 1527 N N . LEU B 2 37 ? -21.788 4.139 -3.994 1.00 13.55 1134 LEU B N 1
ATOM 1528 C CA . LEU B 2 37 ? -21.478 3.975 -2.583 1.00 12.69 1134 LEU B CA 1
ATOM 1529 C C . LEU B 2 37 ? -22.746 3.540 -1.865 1.00 11.18 1134 LEU B C 1
ATOM 1530 O O . LEU B 2 37 ? -23.769 4.230 -1.933 1.00 13.73 1134 LEU B O 1
ATOM 1546 N N . THR B 2 38 ? -22.672 2.408 -1.177 1.00 11.58 1135 THR B N 1
ATOM 1547 C CA . THR B 2 38 ? -23.786 1.870 -0.414 1.00 12.25 1135 THR B CA 1
ATOM 1548 C C . THR B 2 38 ? -23.582 2.335 1.025 1.00 12.10 1135 THR B C 1
ATOM 1549 O O . THR B 2 38 ? -22.733 1.799 1.750 1.00 12.42 1135 THR B O 1
ATOM 1560 N N . ILE B 2 39 ? -24.351 3.349 1.430 1.00 12.83 1136 ILE B N 1
ATOM 1561 C CA . ILE B 2 39 ? -24.111 4.077 2.674 1.00 14.38 1136 ILE B CA 1
ATOM 1562 C C . ILE B 2 39 ? -25.052 3.556 3.739 1.00 14.07 1136 ILE B C 1
ATOM 1563 O O . ILE B 2 39 ? -26.261 3.431 3.500 1.00 15.63 1136 ILE B O 1
ATOM 1579 N N . SER B 2 40 ? -24.505 3.283 4.926 1.00 13.79 1137 SER B N 1
ATOM 1580 C CA A SER B 2 40 ? -25.319 2.745 6.003 0.35 15.48 1137 SER B CA 1
ATOM 1581 C CA B SER B 2 40 ? -25.267 2.674 6.005 0.65 13.59 1137 SER B CA 1
ATOM 1582 C C . SER B 2 40 ? -24.795 3.230 7.346 1.00 14.55 1137 SER B C 1
ATOM 1583 O O . SER B 2 40 ? -23.728 3.836 7.459 1.00 13.40 1137 SER B O 1
ATOM 1598 N N . ASP B 2 41 ? -25.590 2.983 8.371 1.00 14.97 1138 ASP B N 1
ATOM 1599 C CA . ASP B 2 41 ? -25.163 3.156 9.756 1.00 15.13 1138 ASP B CA 1
ATOM 1600 C C . ASP B 2 41 ? -24.729 4.588 10.041 1.00 14.90 1138 ASP B C 1
ATOM 1601 O O . ASP B 2 41 ? -23.688 4.834 10.654 1.00 15.58 1138 ASP B O 1
ATOM 1610 N N . VAL B 2 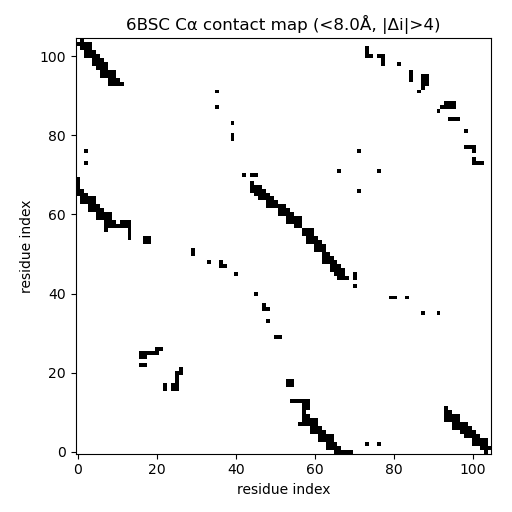42 ? -25.546 5.537 9.594 1.00 15.37 1139 VAL B N 1
ATOM 1611 C CA . VAL B 2 42 ? -25.250 6.959 9.760 1.00 15.17 1139 VAL B CA 1
ATOM 1612 C C . VAL B 2 42 ? -25.442 7.373 11.213 1.00 17.13 1139 VAL B C 1
ATOM 1613 O O . VAL B 2 42 ? -26.458 7.051 11.841 1.00 19.03 1139 VAL B O 1
ATOM 1626 N N . SER B 2 43 ? -24.474 8.125 11.732 1.00 16.27 1140 SER B N 1
ATOM 1627 C CA . SER B 2 43 ? -24.529 8.728 13.058 1.00 18.31 1140 SER B CA 1
ATOM 1628 C C . SER B 2 43 ? -24.077 10.174 12.931 1.00 16.25 1140 SER B C 1
ATOM 1629 O O . SER B 2 43 ? -23.072 10.454 12.270 1.00 16.46 1140 SER B O 1
ATOM 1637 N N . VAL B 2 44 ? -24.822 11.089 13.550 1.00 15.94 1141 VAL B N 1
ATOM 1638 C CA . VAL B 2 44 ? -24.535 12.515 13.467 1.00 16.88 1141 VAL B CA 1
ATOM 1639 C C . VAL B 2 44 ? -24.593 13.094 14.873 1.00 16.39 1141 VAL B C 1
ATOM 1640 O O . VAL B 2 44 ? -25.510 12.772 15.636 1.00 18.91 1141 VAL B O 1
ATOM 1653 N N . SER B 2 45 ? -23.628 13.957 15.215 1.00 13.83 1142 SER B N 1
ATOM 1654 C CA . SER B 2 45 ? -23.551 14.568 16.544 1.00 14.71 1142 SER B CA 1
ATOM 1655 C C . SER B 2 45 ? -23.255 16.054 16.406 1.00 14.21 1142 SER B C 1
ATOM 1656 O O . SER B 2 45 ? -22.458 16.461 15.560 1.00 13.56 1142 SER B O 1
ATOM 1664 N N . ASP B 2 46 ? -23.871 16.860 17.268 1.00 13.54 1143 ASP B N 1
ATOM 1665 C CA . ASP B 2 46 ? -23.448 18.246 17.451 1.00 13.19 1143 ASP B CA 1
ATOM 1666 C C . ASP B 2 46 ? -22.084 18.287 18.127 1.00 15.13 1143 ASP B C 1
ATOM 1667 O O . ASP B 2 46 ? -21.862 17.609 19.135 1.00 15.83 1143 ASP B O 1
ATOM 1676 N N . VAL B 2 47 ? -21.191 19.121 17.622 1.00 14.66 1144 VAL B N 1
ATOM 1677 C CA . VAL B 2 47 ? -19.852 19.272 18.183 1.00 18.36 1144 VAL B CA 1
ATOM 1678 C C . VAL B 2 47 ? -19.787 20.651 18.822 1.00 21.01 1144 VAL B C 1
ATOM 1679 O O . VAL B 2 47 ? -19.882 21.647 18.100 1.00 22.79 1144 VAL B O 1
ATOM 1692 N N . PRO B 2 48 ? -19.598 20.757 20.151 1.00 24.04 1145 PRO B N 1
ATOM 1693 C CA . PRO B 2 48 ? -19.660 22.022 20.906 1.00 30.34 1145 PRO B CA 1
ATOM 1694 C C . PRO B 2 48 ? -18.454 22.938 20.727 1.00 37.01 1145 PRO B C 1
ATOM 1695 O O . PRO B 2 48 ? -17.342 22.447 20.555 1.00 42.30 1145 PRO B O 1
#

B-factor: mean 22.05, std 9.8, range [8.12, 69.55]

Radius of gyration: 13.31 Å; Cα contacts (8 Å, |Δi|>4): 190; chains: 2; bounding box: 32×34×30 Å

Solvent-accessible surface area: 5929 Å² total; per-residue (Å²): 56,112,2,76,0,20,0,48,0,58,72,40,142,35,64,87,39,1,122,59,82,81,35,124,70,10,87,86,12,40,137,48,0,27,90,0,0,83,87,23,3,142,57,86,15,24,95,12,41,48,119,2,99,6,110,95,72,35,0,17,0,39,4,38,0,22,4,152,168,80,47,25,81,43,122,50,0,61,58,63,2,51,138,32,74,108,72,0,43,93,165,54,119,12,64,11,28,91,25,60,21,52,91,64,174

Nearest PDB structures (foldseek):
  6bsc-assembly1_A  TM=1.018E+00  e=5.036E-09  Homo sapiens
  2acm-assembly1_A  TM=8.929E-01  e=1.015E-07  Homo sapiens
  8hc0-assembly1_B  TM=8.521E-01  e=4.245E-02  Homo sapiens
  8u7i-assembly1_D  TM=6.280E-01  e=5.900E+00  Bacillus cereus VD045
  6bsb-assembly1_B  TM=9.913E-01  e=1.859E-06  Homo sapiens

Foldseek 3Di:
DDDDDDDDPPPDADDPQCVDCPHPVVVVVQVVVQVVVCVVDVDPPDDGDDGDRDDGD/DDDDDDDDDDPPPDDDQVVVQVVVVVCQVVCCVPVVDRDDDDDTDDDD